Protein AF-A0A1W5D6L4-F1 (afdb_monomer)

Sequence (97 aa):
MLLDKGADVNAQGGEYGNALQAASERGHDQVVRMLLDKGADVNAQGGLHDKGADVNAQGGEYGNALQAASEEGHDQVVRMLLDKGADVNAQGERQRG

Solvent-accessible surface area (backbone atoms only — not comparable to full-atom values): 5750 Å² total; per-residue (Å²): 108,63,60,81,72,69,47,66,63,69,50,69,52,63,89,56,12,29,61,53,29,46,26,21,49,68,50,36,49,72,56,38,50,52,40,50,77,67,63,30,62,59,71,48,65,47,55,91,69,71,68,73,91,47,94,80,64,96,64,85,79,58,25,33,26,54,49,26,6,56,76,69,63,24,62,68,39,34,52,53,40,50,77,68,64,35,62,89,78,68,71,48,86,71,80,86,126

Nearest PDB structures (foldseek):
  2rfa-assembly1_A  TM=8.645E-01  e=1.100E-03  Mus musculus
  5iwk-assembly1_A  TM=8.682E-01  e=1.849E-03  Rattus norvegicus
  6d7o-assembly1_A  TM=8.224E-01  e=2.468E-03  Rattus norvegicus
  8ffn-assembly1_D  TM=8.303E-01  e=5.535E-03  Oryctolagus cuniculus
  8ffo-assembly1_A  TM=7.581E-01  e=3.108E-03  Oryctolagus cuniculus

Mean predicted aligned error: 7.3 Å

Secondary structure (DSSP, 8-state):
--GGGT--TT-B-STT-BHHHHHHHTT-HHHHHHHHHTT--TTPPPPP----S-TT------SSHHHHHHHTT-HHHHHHHHHTT--TTPPP-----

pLDDT: mean 80.84, std 19.0, range [37.31, 98.06]

InterPro domains:
  IPR002110 Ankyrin repeat [PF00023] (19-45)
  IPR002110 Ankyrin repeat [PF00023] (65-91)
  IPR002110 Ankyrin repeat [PS50088] (15-47)
  IPR002110 Ankyrin repeat [PS50088] (61-93)
  IPR002110 Ankyrin repeat [SM00248] (15-44)
  IPR002110 Ankyrin repeat [SM00248] (61-90)
  IPR036770 Ankyrin repeat-containing domain superfamily [G3DSA:1.25.40.20] (1-48)
  IPR036770 Ankyrin repeat-containing domain superfamily [G3DSA:1.25.40.20] (49-96)
  IPR036770 Ankyrin repeat-containing domain superfamily [SSF48403] (1-93)

Structure (mmCIF, N/CA/C/O backbone):
data_AF-A0A1W5D6L4-F1
#
_entry.id   AF-A0A1W5D6L4-F1
#
loop_
_atom_site.group_PDB
_atom_site.id
_atom_site.type_symbol
_atom_site.label_atom_id
_atom_site.label_alt_id
_atom_site.label_comp_id
_atom_site.label_asym_id
_atom_site.label_entity_id
_atom_site.label_seq_id
_atom_site.pdbx_PDB_ins_code
_atom_site.Cartn_x
_atom_site.Cartn_y
_atom_site.Cartn_z
_atom_site.occupancy
_atom_site.B_iso_or_equiv
_atom_site.auth_seq_id
_atom_site.auth_comp_id
_atom_site.auth_asym_id
_atom_site.auth_atom_id
_atom_site.pdbx_PDB_model_num
ATOM 1 N N . MET A 1 1 ? -18.743 8.741 -4.565 1.00 80.25 1 MET A N 1
ATOM 2 C CA . MET A 1 1 ? -17.581 7.949 -5.040 1.00 80.25 1 MET A CA 1
ATOM 3 C C . MET A 1 1 ? -18.046 6.546 -5.422 1.00 80.25 1 MET A C 1
ATOM 5 O O . MET A 1 1 ? -19.177 6.205 -5.097 1.00 80.25 1 MET A O 1
ATOM 9 N N . LEU A 1 2 ? -17.228 5.733 -6.105 1.00 90.38 2 LEU A N 1
ATOM 10 C CA . LEU A 1 2 ? -17.577 4.326 -6.388 1.00 90.38 2 LEU A CA 1
ATOM 11 C C . LEU A 1 2 ? -17.742 3.502 -5.099 1.00 90.38 2 LEU A C 1
ATOM 13 O O . LEU A 1 2 ? -18.653 2.688 -5.010 1.00 90.38 2 LEU A O 1
ATOM 17 N N . LEU A 1 3 ? -16.942 3.800 -4.072 1.00 91.06 3 LEU A N 1
ATOM 18 C CA . LEU A 1 3 ? -17.044 3.185 -2.744 1.00 91.06 3 LEU A CA 1
ATOM 19 C C . LEU A 1 3 ? -18.414 3.432 -2.088 1.00 91.06 3 LEU A C 1
ATOM 21 O O . LEU A 1 3 ? -18.995 2.527 -1.504 1.00 91.06 3 LEU A O 1
ATOM 25 N N . ASP A 1 4 ? -19.000 4.622 -2.268 1.00 92.94 4 ASP A N 1
ATOM 26 C CA . ASP A 1 4 ? -20.352 4.919 -1.757 1.00 92.94 4 ASP A CA 1
ATOM 27 C C . ASP A 1 4 ? -21.460 4.189 -2.540 1.00 92.94 4 ASP A C 1
ATOM 29 O O . ASP A 1 4 ? -22.610 4.165 -2.113 1.00 92.94 4 ASP A O 1
ATOM 33 N N . LYS A 1 5 ? -21.124 3.608 -3.699 1.00 95.00 5 LYS A N 1
ATOM 34 C CA . LYS A 1 5 ? -22.018 2.784 -4.522 1.00 95.00 5 LYS A CA 1
ATOM 35 C C . LYS A 1 5 ? -21.788 1.281 -4.321 1.00 95.00 5 LYS A C 1
ATOM 37 O O . LYS A 1 5 ? -22.324 0.490 -5.091 1.00 95.00 5 LYS A O 1
ATOM 42 N N . GLY A 1 6 ? -21.011 0.892 -3.307 1.00 92.38 6 GLY A N 1
ATOM 43 C CA . GLY A 1 6 ? -20.770 -0.509 -2.958 1.00 92.38 6 GLY A CA 1
ATOM 44 C C . GLY A 1 6 ? -19.599 -1.163 -3.689 1.00 92.38 6 GLY A C 1
ATOM 45 O O . GLY A 1 6 ? -19.516 -2.387 -3.693 1.00 92.38 6 GLY A O 1
ATOM 46 N N . ALA A 1 7 ? -18.701 -0.387 -4.309 1.00 93.00 7 ALA A N 1
ATOM 47 C CA . ALA A 1 7 ? -17.430 -0.946 -4.762 1.00 93.00 7 ALA A CA 1
ATOM 48 C C . ALA A 1 7 ? -16.625 -1.453 -3.555 1.00 93.00 7 ALA A C 1
ATOM 50 O O . ALA A 1 7 ? -16.502 -0.742 -2.555 1.00 93.00 7 ALA A O 1
ATOM 51 N N . ASP A 1 8 ? -16.077 -2.662 -3.667 1.00 94.00 8 ASP A N 1
ATOM 52 C CA . ASP A 1 8 ? -15.198 -3.230 -2.651 1.00 94.00 8 ASP A CA 1
ATOM 53 C C . ASP A 1 8 ? -13.862 -2.475 -2.641 1.00 94.00 8 ASP A C 1
ATOM 55 O O . ASP A 1 8 ? -13.137 -2.443 -3.636 1.00 94.00 8 ASP A O 1
ATOM 59 N N . VAL A 1 9 ? -13.556 -1.841 -1.509 1.00 94.19 9 VAL A N 1
ATOM 60 C CA . VAL A 1 9 ? -12.328 -1.063 -1.302 1.00 94.19 9 VAL A CA 1
ATOM 61 C C . VAL A 1 9 ? -11.069 -1.936 -1.360 1.00 94.19 9 VAL A C 1
ATOM 63 O O . VAL A 1 9 ? -9.999 -1.438 -1.702 1.00 94.19 9 VAL A O 1
ATOM 66 N N . ASN A 1 10 ? -11.209 -3.233 -1.072 1.00 91.12 10 ASN A N 1
ATOM 67 C CA . ASN A 1 10 ? -10.128 -4.215 -1.040 1.00 91.12 10 ASN A CA 1
ATOM 68 C C . ASN A 1 10 ? -10.078 -5.088 -2.293 1.00 91.12 10 ASN A C 1
ATOM 70 O O . ASN A 1 10 ? -9.309 -6.051 -2.334 1.00 91.12 10 ASN A O 1
ATOM 74 N N . ALA A 1 11 ? -10.874 -4.757 -3.315 1.00 89.88 11 ALA A N 1
ATOM 75 C CA . ALA A 1 11 ? -10.847 -5.468 -4.580 1.00 89.88 11 ALA A CA 1
ATOM 76 C C . ALA A 1 11 ? -9.415 -5.499 -5.132 1.00 89.88 11 ALA A C 1
ATOM 78 O O . ALA A 1 11 ? -8.793 -4.461 -5.378 1.00 89.88 11 ALA A O 1
ATOM 79 N N . GLN A 1 12 ? -8.905 -6.711 -5.323 1.00 83.81 12 GLN A N 1
ATOM 80 C CA . GLN A 1 12 ? -7.638 -6.939 -5.998 1.00 83.81 12 GLN A CA 1
ATOM 81 C C . GLN A 1 12 ? -7.855 -6.766 -7.502 1.00 83.81 12 GLN A C 1
ATOM 83 O O . GLN A 1 12 ? -8.780 -7.343 -8.081 1.00 83.81 12 GLN A O 1
ATOM 88 N N . GLY A 1 13 ? -7.036 -5.919 -8.115 1.00 72.88 13 GLY A N 1
ATOM 89 C CA . GLY A 1 13 ? -6.942 -5.764 -9.558 1.00 72.88 13 GLY A CA 1
ATOM 90 C C . GLY A 1 13 ? -5.939 -6.742 -10.172 1.00 72.88 13 GLY A C 1
ATOM 91 O O . GLY A 1 13 ? -5.571 -7.745 -9.566 1.00 72.88 13 GLY A O 1
ATOM 92 N N . GLY A 1 14 ? -5.525 -6.438 -11.405 1.00 66.75 14 GLY A N 1
ATOM 93 C CA . GLY A 1 14 ? -4.443 -7.136 -12.105 1.00 66.75 14 GLY A CA 1
ATOM 94 C C . GLY A 1 14 ? -3.067 -6.590 -11.709 1.00 66.75 14 GLY A C 1
ATOM 95 O O . GLY A 1 14 ? -2.691 -6.638 -10.546 1.00 66.75 14 GLY A O 1
ATOM 96 N N . GLU A 1 15 ? -2.345 -6.025 -12.678 1.00 63.03 15 GLU A N 1
ATOM 97 C CA . GLU A 1 15 ? -0.914 -5.665 -12.595 1.00 63.03 15 GLU A CA 1
ATOM 98 C C . GLU A 1 15 ? -0.481 -4.834 -11.368 1.00 63.03 15 GLU A C 1
ATOM 100 O O . GLU A 1 15 ? 0.647 -4.980 -10.913 1.00 63.03 15 GLU A O 1
ATOM 105 N N . TYR A 1 16 ? -1.352 -3.987 -10.810 1.00 59.84 16 TYR A N 1
ATOM 106 C CA . TYR A 1 16 ? -1.018 -3.079 -9.696 1.00 59.84 16 TYR A CA 1
ATOM 107 C C . TYR A 1 16 ? -1.495 -3.566 -8.317 1.00 59.84 16 TYR A C 1
ATOM 109 O O . TYR A 1 16 ? -1.464 -2.805 -7.349 1.00 59.84 16 TYR A O 1
ATOM 117 N N . GLY A 1 17 ? -2.018 -4.793 -8.226 1.00 81.31 17 GLY A N 1
ATOM 118 C CA . GLY A 1 17 ? -2.706 -5.269 -7.028 1.00 81.31 17 GLY A CA 1
ATOM 119 C C . GLY A 1 17 ? -3.975 -4.459 -6.753 1.00 81.31 17 GLY A C 1
ATOM 120 O O . GLY A 1 17 ? -4.812 -4.289 -7.642 1.00 81.31 17 GLY A O 1
ATOM 121 N N . ASN A 1 18 ? -4.170 -3.975 -5.525 1.00 88.44 18 ASN A N 1
ATOM 122 C CA . ASN A 1 18 ? -5.373 -3.217 -5.158 1.00 88.44 18 ASN A CA 1
ATOM 123 C C . ASN A 1 18 ? -5.218 -1.692 -5.327 1.00 88.44 18 ASN A C 1
ATOM 125 O O . ASN A 1 18 ? -4.138 -1.154 -5.570 1.00 88.44 18 ASN A O 1
ATOM 129 N N . ALA A 1 19 ? -6.326 -0.967 -5.154 1.00 92.19 19 ALA A N 1
ATOM 130 C CA . ALA A 1 19 ? -6.352 0.488 -5.303 1.00 92.19 19 ALA A CA 1
ATOM 131 C C . ALA A 1 19 ? -5.422 1.232 -4.323 1.00 92.19 19 ALA A C 1
ATOM 133 O O . ALA A 1 19 ? -4.925 2.307 -4.662 1.00 92.19 19 ALA A O 1
ATOM 134 N N . LEU A 1 20 ? -5.191 0.685 -3.123 1.00 93.81 20 LEU A N 1
ATOM 135 C CA . LEU A 1 20 ? -4.301 1.282 -2.126 1.00 93.81 20 LEU A CA 1
ATOM 136 C C . LEU A 1 20 ? -2.842 1.191 -2.582 1.00 93.81 20 LEU A C 1
ATOM 138 O O . LEU A 1 20 ? -2.134 2.188 -2.515 1.00 93.81 20 LEU A O 1
ATOM 142 N N . GLN A 1 21 ? -2.422 0.042 -3.113 1.00 89.88 21 GLN A N 1
ATOM 143 C CA . GLN A 1 21 ? -1.073 -0.159 -3.649 1.00 89.88 21 GLN A CA 1
ATOM 144 C C . GLN A 1 21 ? -0.792 0.776 -4.827 1.00 89.88 21 GLN A C 1
ATOM 146 O O . GLN A 1 21 ? 0.190 1.515 -4.788 1.00 89.88 21 GLN A O 1
ATOM 151 N N . ALA A 1 22 ? -1.700 0.844 -5.805 1.00 89.69 22 ALA A N 1
ATOM 152 C CA . ALA A 1 22 ? -1.563 1.746 -6.950 1.00 89.69 22 ALA A CA 1
ATOM 153 C C . ALA A 1 22 ? -1.495 3.229 -6.531 1.00 89.69 22 ALA A C 1
ATOM 155 O O . ALA A 1 22 ? -0.692 4.003 -7.052 1.00 89.69 22 ALA A O 1
ATOM 156 N N . ALA A 1 23 ? -2.330 3.648 -5.574 1.00 93.62 23 ALA A N 1
ATOM 157 C CA . ALA A 1 23 ? -2.298 5.015 -5.056 1.00 93.62 23 ALA A CA 1
ATOM 158 C C . ALA A 1 23 ? -0.998 5.313 -4.295 1.00 93.62 23 ALA A C 1
ATOM 160 O O . ALA A 1 23 ? -0.495 6.437 -4.361 1.00 93.62 23 ALA A O 1
ATOM 161 N N . SER A 1 24 ? -0.459 4.318 -3.590 1.00 93.25 24 SER A N 1
ATOM 162 C CA . SER A 1 24 ? 0.787 4.433 -2.844 1.00 93.25 24 SER A CA 1
ATOM 163 C C . SER A 1 24 ? 2.020 4.501 -3.738 1.00 93.25 24 SER A C 1
ATOM 165 O O . SER A 1 24 ? 2.848 5.372 -3.501 1.00 93.25 24 SER A O 1
ATOM 167 N N . GLU A 1 25 ? 2.102 3.674 -4.785 1.00 89.75 25 GLU A N 1
ATOM 168 C CA . GLU A 1 25 ? 3.147 3.741 -5.824 1.00 89.75 25 GLU A CA 1
ATOM 169 C C . GLU A 1 25 ? 3.179 5.117 -6.503 1.00 89.75 25 GLU A C 1
ATOM 171 O O . GLU A 1 25 ? 4.234 5.637 -6.826 1.00 89.75 25 GLU A O 1
ATOM 176 N N . ARG A 1 26 ? 2.015 5.744 -6.715 1.00 91.75 26 ARG A N 1
ATOM 177 C CA . ARG A 1 26 ? 1.916 7.048 -7.395 1.00 91.75 26 ARG A CA 1
ATOM 178 C C . ARG A 1 26 ? 1.972 8.260 -6.462 1.00 91.75 26 ARG A C 1
ATOM 180 O O . ARG A 1 26 ? 1.794 9.390 -6.927 1.00 91.75 26 ARG A O 1
ATOM 187 N N . GLY A 1 27 ? 2.125 8.055 -5.153 1.00 94.81 27 GLY A N 1
ATOM 188 C CA . GLY A 1 27 ? 2.204 9.149 -4.179 1.00 94.81 27 GLY A CA 1
ATOM 189 C C . GLY A 1 27 ? 0.903 9.942 -4.040 1.00 94.81 27 GLY A C 1
ATOM 190 O O . GLY A 1 27 ? 0.909 11.142 -3.769 1.00 94.81 27 GLY A O 1
ATOM 191 N N . HIS A 1 28 ? -0.244 9.310 -4.289 1.00 97.12 28 HIS A N 1
ATOM 192 C CA . HIS A 1 28 ? -1.549 9.966 -4.257 1.00 97.12 28 HIS A CA 1
ATOM 193 C C . HIS A 1 28 ? -2.096 10.064 -2.825 1.00 97.12 28 HIS A C 1
ATOM 195 O O . HIS A 1 28 ? -3.105 9.443 -2.491 1.00 97.12 28 HIS A O 1
ATOM 201 N N . ASP A 1 29 ? -1.466 10.895 -1.988 1.00 97.25 29 ASP A N 1
ATOM 202 C CA . ASP A 1 29 ? -1.750 11.043 -0.548 1.00 97.25 29 ASP A CA 1
ATOM 203 C C . ASP A 1 29 ? -3.246 11.137 -0.200 1.00 97.25 29 ASP A C 1
ATOM 205 O O . ASP A 1 29 ? -3.723 10.514 0.749 1.00 97.25 29 ASP A O 1
ATOM 209 N N . GLN A 1 30 ? -4.012 11.929 -0.957 1.00 97.94 30 GLN A N 1
ATOM 210 C CA . GLN A 1 30 ? -5.445 12.124 -0.696 1.00 97.94 30 GLN A CA 1
ATOM 211 C C . GLN A 1 30 ? -6.269 10.871 -1.008 1.00 97.94 30 GLN A C 1
ATOM 213 O O . GLN A 1 30 ? -7.249 10.590 -0.318 1.00 97.94 30 GLN A O 1
ATOM 218 N N . VAL A 1 31 ? -5.873 10.116 -2.034 1.00 97.06 31 VAL A N 1
ATOM 219 C CA . VAL A 1 31 ? -6.526 8.859 -2.412 1.00 97.06 31 VAL A CA 1
ATOM 220 C C . VAL A 1 31 ? -6.184 7.779 -1.391 1.00 97.06 31 VAL A C 1
ATOM 222 O O . VAL A 1 31 ? -7.091 7.110 -0.908 1.00 97.06 31 VAL A O 1
ATOM 225 N N . VAL A 1 32 ? -4.915 7.680 -0.984 1.00 97.31 32 VAL A N 1
ATOM 226 C CA . VAL A 1 32 ? -4.461 6.781 0.090 1.00 97.31 32 VAL A CA 1
ATOM 227 C C . VAL A 1 32 ? -5.269 7.023 1.365 1.00 97.31 32 VAL A C 1
ATOM 229 O O . VAL A 1 32 ? -5.860 6.091 1.909 1.00 97.31 32 VAL A O 1
ATOM 232 N N . ARG A 1 33 ? -5.380 8.284 1.801 1.00 97.94 33 ARG A N 1
ATOM 233 C CA . ARG A 1 33 ? -6.170 8.651 2.985 1.00 97.94 33 ARG A CA 1
ATOM 234 C C . ARG A 1 33 ? -7.619 8.202 2.867 1.00 97.94 33 ARG A C 1
ATOM 236 O O . ARG A 1 33 ? -8.141 7.558 3.769 1.00 97.94 33 ARG A O 1
ATOM 243 N N . MET A 1 34 ? -8.251 8.522 1.741 1.00 97.75 34 MET A N 1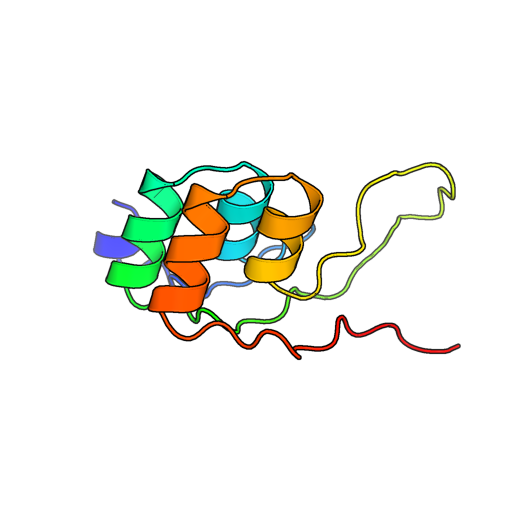
ATOM 244 C CA . MET A 1 34 ? -9.644 8.177 1.479 1.00 97.75 34 MET A CA 1
ATOM 245 C C . MET A 1 34 ? -9.877 6.663 1.505 1.00 97.75 34 MET A C 1
ATOM 247 O O . MET A 1 34 ? -10.865 6.219 2.080 1.00 97.75 34 MET A O 1
ATOM 251 N N . LEU A 1 35 ? -8.985 5.877 0.900 1.00 96.69 35 LEU A N 1
ATOM 252 C CA . LEU A 1 35 ? -9.074 4.417 0.883 1.00 96.69 35 LEU A CA 1
ATOM 253 C C . LEU A 1 35 ? -8.945 3.839 2.298 1.00 96.69 35 LEU A C 1
ATOM 255 O O . LEU A 1 35 ? -9.786 3.041 2.708 1.00 96.69 35 LEU A O 1
ATOM 259 N N . LEU A 1 36 ? -7.961 4.298 3.076 1.00 96.94 36 LEU A N 1
ATOM 260 C CA . LEU A 1 36 ? -7.757 3.863 4.464 1.00 96.94 36 LEU A CA 1
ATOM 261 C C . LEU A 1 36 ? -8.947 4.236 5.360 1.00 96.94 36 LEU A C 1
ATOM 263 O O . LEU A 1 36 ? -9.395 3.427 6.170 1.00 96.94 36 LEU A O 1
ATOM 267 N N . ASP A 1 37 ? -9.516 5.429 5.191 1.00 96.69 37 ASP A N 1
ATOM 268 C CA . ASP A 1 37 ? -10.709 5.859 5.931 1.00 96.69 37 ASP A CA 1
ATOM 269 C C . ASP A 1 37 ? -11.974 5.087 5.516 1.00 96.69 37 ASP A C 1
ATOM 271 O O . ASP A 1 37 ? -12.935 4.999 6.282 1.00 96.69 37 ASP A O 1
ATOM 275 N N . LYS A 1 38 ? -11.974 4.490 4.320 1.00 96.38 38 LYS A N 1
ATOM 276 C CA . LYS A 1 38 ? -13.027 3.595 3.825 1.00 96.38 38 LYS A CA 1
ATOM 277 C C . LYS A 1 38 ? -12.780 2.120 4.157 1.00 96.38 38 LYS A C 1
ATOM 279 O O . LYS A 1 38 ? -13.575 1.283 3.738 1.00 96.38 38 LYS A O 1
ATOM 284 N N . GLY A 1 39 ? -11.747 1.809 4.941 1.00 95.44 39 GLY A N 1
ATOM 285 C CA . GLY A 1 39 ? -11.468 0.453 5.415 1.00 95.44 39 GLY A CA 1
ATOM 286 C C . GLY A 1 39 ? -10.634 -0.391 4.455 1.00 95.44 39 GLY A C 1
ATOM 287 O O . GLY A 1 39 ? -10.748 -1.617 4.481 1.00 95.44 39 GLY A O 1
ATOM 288 N N . ALA A 1 40 ? -9.817 0.242 3.607 1.00 95.50 40 ALA A N 1
ATOM 289 C CA . ALA A 1 40 ? -8.779 -0.478 2.881 1.00 95.50 40 ALA A CA 1
ATOM 290 C C . ALA A 1 40 ? -7.857 -1.209 3.869 1.00 95.50 40 ALA A C 1
ATOM 292 O O . ALA A 1 40 ? -7.406 -0.624 4.857 1.00 95.50 40 ALA A O 1
ATOM 293 N N . ASP A 1 41 ? -7.574 -2.476 3.592 1.00 94.19 41 ASP A N 1
ATOM 294 C CA . ASP A 1 41 ? -6.611 -3.268 4.335 1.00 94.19 41 ASP A CA 1
ATOM 295 C C . ASP A 1 41 ? -5.203 -2.748 4.034 1.00 94.19 41 ASP A C 1
ATOM 297 O O . ASP A 1 41 ? -4.649 -2.933 2.948 1.00 94.19 41 ASP A O 1
ATOM 301 N N . VAL A 1 42 ? -4.632 -2.073 5.029 1.00 94.50 42 VAL A N 1
ATOM 302 C CA . VAL A 1 42 ? -3.297 -1.473 4.976 1.00 94.50 42 VAL A CA 1
ATOM 303 C C . VAL A 1 42 ? -2.194 -2.510 4.729 1.00 94.50 42 VAL A C 1
ATOM 305 O O . VAL A 1 42 ? -1.146 -2.171 4.180 1.00 94.50 42 VAL A O 1
ATOM 308 N N . ASN A 1 43 ? -2.438 -3.770 5.098 1.00 90.56 43 ASN A N 1
ATOM 309 C CA . ASN A 1 43 ? -1.491 -4.875 4.985 1.00 90.56 43 ASN A CA 1
ATOM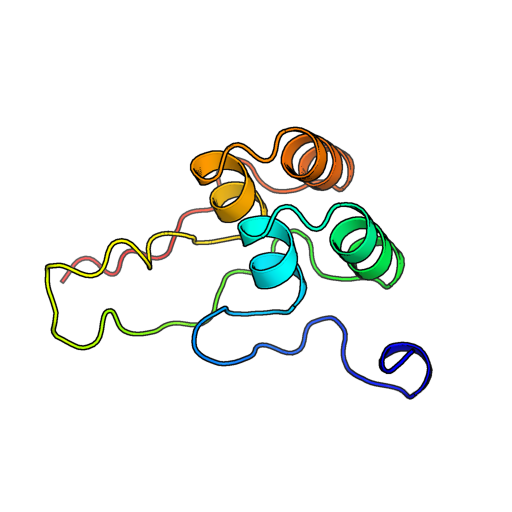 310 C C . ASN A 1 43 ? -1.812 -5.818 3.828 1.00 90.56 43 ASN A C 1
ATOM 312 O O . ASN A 1 43 ? -1.169 -6.862 3.697 1.00 90.56 43 ASN A O 1
ATOM 316 N N . ALA A 1 44 ? -2.766 -5.451 2.971 1.00 87.19 44 ALA A N 1
ATOM 317 C CA . ALA A 1 44 ? -3.089 -6.238 1.801 1.00 87.19 44 ALA A CA 1
ATOM 318 C C . ALA A 1 44 ? -1.842 -6.420 0.931 1.00 87.19 44 ALA A C 1
ATOM 320 O O . ALA A 1 44 ? -1.237 -5.451 0.455 1.00 87.19 44 ALA A O 1
ATOM 321 N N . GLN A 1 45 ? -1.487 -7.682 0.713 1.00 80.00 45 GLN A N 1
ATOM 322 C CA . GLN A 1 45 ? -0.436 -8.063 -0.214 1.00 80.00 45 GLN A CA 1
ATOM 323 C C . GLN A 1 45 ? -0.952 -7.962 -1.649 1.00 80.00 45 GLN A C 1
ATOM 325 O O . GLN A 1 45 ? -2.145 -8.149 -1.916 1.00 80.00 45 GLN A O 1
ATOM 330 N N . GLY A 1 46 ? -0.067 -7.573 -2.564 1.00 70.62 46 GLY A N 1
ATOM 331 C CA . GLY A 1 46 ? -0.374 -7.516 -3.989 1.00 70.62 46 GLY A CA 1
ATOM 332 C C . GLY A 1 46 ? -0.665 -8.899 -4.553 1.00 70.62 46 GLY A C 1
ATOM 333 O O . GLY A 1 46 ? -0.156 -9.911 -4.065 1.00 70.62 46 GLY A O 1
ATOM 334 N N . GLY A 1 47 ? -1.506 -8.943 -5.584 1.00 61.16 47 GLY A N 1
ATOM 335 C CA . GLY A 1 47 ? -1.669 -10.146 -6.388 1.00 61.16 47 GLY A CA 1
ATOM 336 C C . GLY A 1 47 ? -0.366 -10.499 -7.107 1.00 61.16 47 GLY A C 1
ATOM 337 O O . GLY A 1 47 ? 0.381 -9.619 -7.529 1.00 61.16 47 GLY A O 1
ATOM 338 N N . LEU A 1 48 ? -0.110 -11.800 -7.269 1.00 52.41 48 LEU A N 1
ATOM 339 C CA . LEU A 1 48 ? 0.872 -12.289 -8.235 1.00 52.41 48 LEU A CA 1
ATOM 340 C C . LEU A 1 48 ? 0.563 -11.649 -9.597 1.00 52.41 48 LEU A C 1
ATOM 342 O O . LEU A 1 48 ? -0.580 -11.757 -10.045 1.00 52.41 48 LEU A O 1
ATOM 346 N N . HIS A 1 49 ? 1.545 -11.051 -10.268 1.00 56.12 49 HIS A N 1
ATOM 347 C CA . HIS A 1 49 ? 2.092 -11.631 -11.500 1.00 56.12 49 HIS A CA 1
ATOM 348 C C . HIS A 1 49 ? 3.035 -10.694 -12.264 1.00 56.12 49 HIS A C 1
ATOM 350 O O . HIS A 1 49 ? 2.844 -9.487 -12.357 1.00 56.12 49 HIS A O 1
ATOM 356 N N . ASP A 1 50 ? 4.008 -11.370 -12.874 1.00 47.03 50 ASP A N 1
ATOM 357 C CA . ASP A 1 50 ? 4.538 -11.146 -14.212 1.00 47.03 50 ASP A CA 1
ATOM 358 C C . ASP A 1 50 ? 5.146 -9.776 -14.526 1.00 47.03 50 ASP A C 1
ATOM 360 O O . ASP A 1 50 ? 4.603 -8.966 -15.273 1.00 47.03 50 ASP A O 1
ATOM 364 N N . LYS A 1 51 ? 6.442 -9.666 -14.196 1.00 46.22 51 LYS A N 1
ATOM 365 C CA . LYS A 1 51 ? 7.409 -9.257 -15.226 1.00 46.22 51 LYS A CA 1
ATOM 366 C C . LYS A 1 51 ? 7.201 -10.197 -16.414 1.00 46.22 51 LYS A C 1
ATOM 368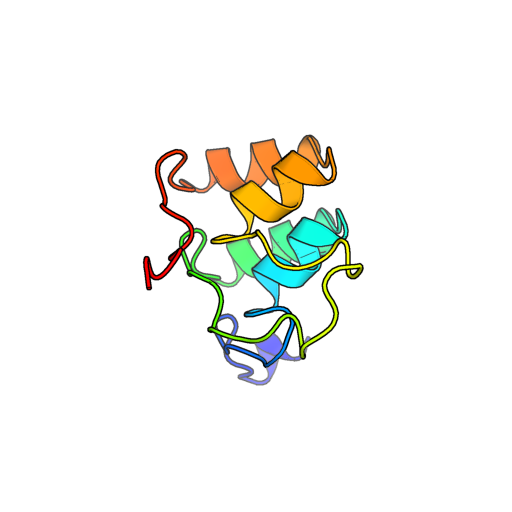 O O . LYS A 1 51 ? 7.779 -11.282 -16.441 1.00 46.22 51 LYS A O 1
ATOM 373 N N . GLY A 1 52 ? 6.323 -9.858 -17.351 1.00 42.81 52 GLY A N 1
ATOM 374 C CA . GLY A 1 52 ? 6.148 -10.652 -18.559 1.00 42.81 52 GLY A CA 1
ATOM 375 C C . GLY A 1 52 ? 7.480 -10.725 -19.294 1.00 42.81 52 GLY A C 1
ATOM 376 O O . GLY A 1 52 ? 7.815 -9.767 -19.962 1.00 42.81 52 GLY A O 1
ATOM 377 N N . ALA A 1 53 ? 8.239 -11.816 -19.121 1.00 47.62 53 ALA A N 1
ATOM 378 C CA . ALA A 1 53 ? 9.455 -12.242 -19.834 1.00 47.62 53 ALA A CA 1
ATOM 379 C C . ALA A 1 53 ? 10.575 -11.209 -20.126 1.00 47.62 53 ALA A C 1
ATOM 381 O O . ALA A 1 53 ? 11.599 -11.588 -20.696 1.00 47.62 53 ALA A O 1
ATOM 382 N N . ASP A 1 54 ? 10.430 -9.942 -19.747 1.00 47.72 54 ASP A N 1
ATOM 383 C CA . ASP A 1 54 ? 11.337 -8.863 -20.104 1.00 47.72 54 ASP A CA 1
ATOM 384 C C . ASP A 1 54 ? 12.125 -8.423 -18.874 1.00 47.72 54 ASP A C 1
ATOM 386 O O . ASP A 1 54 ? 11.643 -7.764 -17.950 1.00 47.72 54 ASP A O 1
ATOM 390 N N . VAL A 1 55 ? 13.384 -8.837 -18.878 1.00 50.56 55 VAL A N 1
ATOM 391 C CA . VAL A 1 55 ? 14.380 -8.602 -17.831 1.00 50.56 55 VAL A CA 1
ATOM 392 C C . VAL A 1 55 ? 14.770 -7.125 -17.677 1.00 50.56 55 VAL A C 1
ATOM 394 O O . VAL A 1 55 ? 15.556 -6.805 -16.789 1.00 50.56 55 VAL A O 1
ATOM 397 N N . ASN A 1 56 ? 14.217 -6.225 -18.501 1.00 48.81 56 ASN A N 1
ATOM 398 C CA . ASN A 1 56 ? 14.496 -4.787 -18.468 1.00 48.81 56 ASN A CA 1
ATOM 399 C C . ASN A 1 56 ? 13.352 -3.924 -17.902 1.0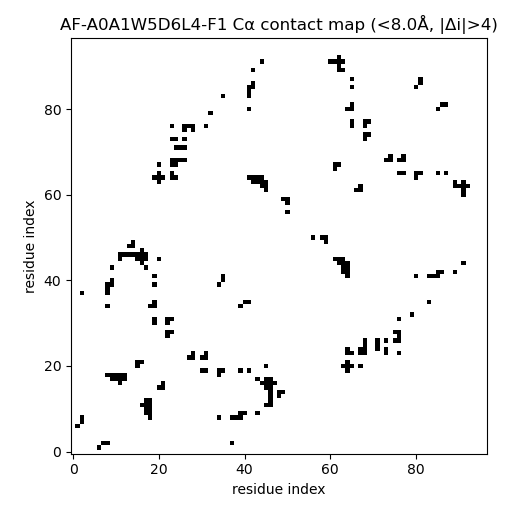0 48.81 56 ASN A C 1
ATOM 401 O O . ASN A 1 56 ? 13.499 -2.705 -17.827 1.00 48.81 56 ASN A O 1
ATOM 405 N N . ALA A 1 57 ? 12.225 -4.512 -17.490 1.00 43.53 57 ALA A N 1
ATOM 406 C CA . ALA A 1 57 ? 11.141 -3.763 -16.857 1.00 43.53 57 ALA A CA 1
ATOM 407 C C . ALA A 1 57 ? 11.469 -3.467 -15.376 1.00 43.53 57 ALA A C 1
ATOM 409 O O . ALA A 1 57 ? 11.460 -4.362 -14.527 1.00 43.53 57 ALA A O 1
ATOM 410 N N . GLN A 1 58 ? 11.756 -2.199 -15.058 1.00 43.62 58 GLN A N 1
ATOM 411 C CA . GLN A 1 58 ? 11.933 -1.671 -13.693 1.00 43.62 58 GLN A CA 1
ATOM 412 C C . GLN A 1 58 ? 10.588 -1.498 -12.959 1.00 43.62 58 GLN A C 1
ATOM 414 O O . GLN A 1 58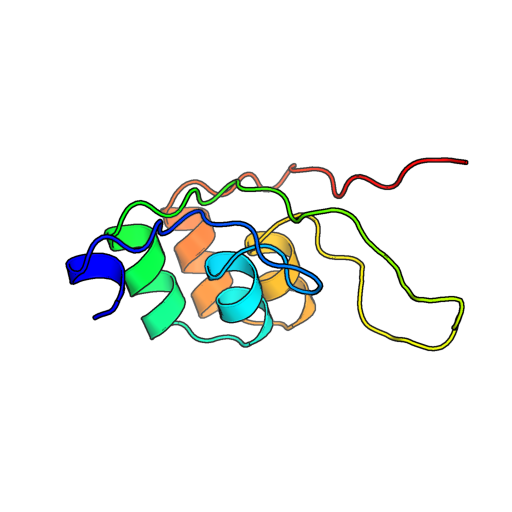 ? 10.279 -0.422 -12.465 1.00 43.62 58 GLN A O 1
ATOM 419 N N . GLY A 1 59 ? 9.744 -2.525 -12.932 1.00 48.34 59 GLY A N 1
ATOM 420 C CA . GLY A 1 59 ? 8.467 -2.459 -12.222 1.00 48.34 59 GLY A CA 1
ATOM 421 C C . GLY A 1 59 ? 8.005 -3.854 -11.852 1.00 48.34 59 GLY A C 1
ATOM 422 O O . GLY A 1 59 ? 7.722 -4.657 -12.737 1.00 48.34 59 GLY A O 1
ATOM 423 N N . GLY A 1 60 ? 8.003 -4.170 -10.557 1.00 50.97 60 GLY A N 1
ATOM 424 C CA . GLY A 1 60 ? 7.488 -5.452 -10.070 1.00 50.97 60 GLY A CA 1
ATOM 425 C C . GLY A 1 60 ? 8.117 -5.992 -8.785 1.00 50.97 60 GLY A C 1
ATOM 426 O O . GLY A 1 60 ? 8.302 -7.203 -8.700 1.00 50.97 60 GLY A O 1
ATOM 427 N N . GLU A 1 61 ? 8.482 -5.153 -7.807 1.00 54.56 61 GLU A N 1
ATOM 428 C CA . GLU A 1 61 ? 9.055 -5.629 -6.528 1.00 54.56 61 GLU A CA 1
ATOM 429 C C . GLU A 1 61 ? 8.212 -5.316 -5.281 1.00 54.56 61 GLU A C 1
ATOM 431 O O . GLU A 1 61 ? 8.608 -5.657 -4.167 1.00 54.56 61 GLU A O 1
ATOM 436 N N . TYR A 1 62 ? 7.029 -4.718 -5.426 1.00 58.03 62 TYR A N 1
ATOM 437 C CA . TYR A 1 62 ? 6.267 -4.257 -4.267 1.00 58.03 62 TYR A CA 1
ATOM 438 C C . TYR A 1 62 ? 5.339 -5.330 -3.712 1.00 58.03 62 TYR A C 1
ATOM 440 O O . TYR A 1 62 ? 4.354 -5.709 -4.337 1.00 58.03 62 TYR A O 1
ATOM 448 N N . GLY A 1 63 ? 5.630 -5.795 -2.497 1.00 71.12 63 GLY A N 1
ATOM 449 C CA . GLY A 1 63 ? 4.760 -6.707 -1.759 1.00 71.12 63 GLY A CA 1
ATOM 450 C C . GLY A 1 63 ? 3.498 -6.031 -1.222 1.00 71.12 63 GLY A C 1
ATOM 451 O O . GLY A 1 63 ? 2.421 -6.621 -1.270 1.00 71.12 63 GLY A O 1
ATOM 452 N N . ASN A 1 64 ? 3.612 -4.801 -0.708 1.00 84.94 64 ASN A N 1
ATOM 453 C CA . ASN A 1 64 ? 2.494 -4.047 -0.133 1.00 84.94 64 ASN A CA 1
ATOM 454 C C . ASN A 1 64 ? 2.576 -2.541 -0.450 1.00 84.94 64 ASN A C 1
ATOM 456 O O . ASN A 1 64 ? 3.569 -2.043 -0.983 1.00 84.94 64 ASN A O 1
ATOM 460 N N . ALA A 1 65 ? 1.526 -1.804 -0.076 1.00 91.38 65 ALA A N 1
ATOM 461 C CA . ALA A 1 65 ? 1.421 -0.364 -0.311 1.00 91.38 65 ALA A CA 1
ATOM 462 C C . ALA A 1 65 ? 2.554 0.445 0.356 1.00 91.38 65 ALA A C 1
ATOM 464 O O . ALA A 1 65 ? 2.991 1.462 -0.180 1.00 91.38 65 ALA A O 1
ATOM 465 N N . LEU A 1 66 ? 3.058 -0.016 1.507 1.00 92.69 66 LEU A N 1
ATOM 466 C CA . LEU A 1 66 ? 4.163 0.630 2.217 1.00 92.69 66 LEU A CA 1
ATOM 467 C C . LEU A 1 66 ? 5.477 0.502 1.439 1.00 92.69 66 LEU A C 1
ATOM 469 O O . LEU A 1 66 ? 6.211 1.481 1.333 1.00 92.69 66 LEU A O 1
ATOM 473 N N . GLN A 1 67 ? 5.756 -0.672 0.873 1.00 88.56 67 GLN A N 1
ATOM 474 C CA . GLN A 1 67 ? 6.937 -0.912 0.042 1.00 88.56 67 GLN A CA 1
ATOM 475 C C . GLN A 1 67 ? 6.891 -0.075 -1.237 1.00 88.56 67 GLN A C 1
ATOM 477 O O . GLN A 1 67 ? 7.874 0.596 -1.536 1.00 88.56 67 GLN A O 1
ATOM 482 N N . ALA A 1 68 ? 5.737 -0.033 -1.914 1.00 88.25 68 ALA A N 1
ATOM 483 C CA . ALA A 1 68 ? 5.535 0.788 -3.109 1.00 88.25 68 ALA A CA 1
ATOM 484 C C . ALA A 1 68 ? 5.814 2.274 -2.844 1.00 88.25 68 ALA A C 1
ATOM 486 O O . ALA A 1 68 ? 6.602 2.904 -3.540 1.00 88.25 68 ALA A O 1
ATOM 487 N N . ALA A 1 69 ? 5.232 2.830 -1.779 1.00 92.25 69 ALA A N 1
ATOM 488 C CA . ALA A 1 69 ? 5.479 4.221 -1.410 1.00 92.25 69 ALA A CA 1
ATOM 489 C C . ALA A 1 69 ? 6.935 4.488 -0.992 1.00 92.25 69 ALA A C 1
ATOM 491 O O . ALA A 1 69 ? 7.430 5.597 -1.183 1.00 92.25 69 ALA A O 1
ATOM 492 N N . SER A 1 70 ? 7.606 3.502 -0.388 1.00 90.88 70 SER A N 1
ATOM 493 C CA . SER A 1 70 ? 8.971 3.663 0.119 1.00 90.88 70 SER A CA 1
ATOM 494 C C . SER A 1 70 ? 10.015 3.685 -0.996 1.00 90.88 70 SER A C 1
ATOM 496 O O . SER A 1 70 ? 10.932 4.498 -0.927 1.00 90.88 70 SER A O 1
ATOM 498 N N . GLU A 1 71 ? 9.893 2.832 -2.016 1.00 86.62 71 GLU A N 1
ATOM 499 C CA . GLU A 1 71 ? 10.829 2.823 -3.155 1.00 86.62 71 GLU A CA 1
ATOM 500 C C . GLU A 1 71 ? 10.679 4.072 -4.026 1.00 86.62 71 GLU A C 1
ATOM 502 O O . GLU A 1 71 ? 11.681 4.671 -4.408 1.00 86.62 71 GLU A O 1
ATOM 507 N N . GLU A 1 72 ? 9.446 4.536 -4.240 1.00 88.56 72 GLU A N 1
ATOM 508 C CA . GLU A 1 72 ? 9.162 5.755 -5.012 1.00 88.56 72 GLU A CA 1
ATOM 509 C C . GLU A 1 72 ? 9.407 7.054 -4.207 1.00 88.56 72 GLU A C 1
ATOM 511 O O . GLU A 1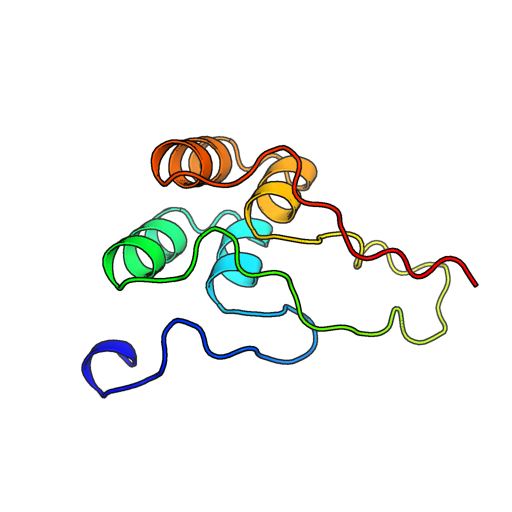 72 ? 9.286 8.166 -4.728 1.00 88.56 72 GLU A O 1
ATOM 516 N N . GLY A 1 73 ? 9.774 6.950 -2.921 1.00 94.31 73 GLY A N 1
ATOM 517 C CA . GLY A 1 73 ? 10.134 8.095 -2.073 1.00 94.31 73 GLY A CA 1
ATOM 518 C C . GLY A 1 73 ? 8.948 8.965 -1.636 1.00 94.31 73 GLY A C 1
ATOM 519 O O . GLY A 1 73 ? 9.085 10.169 -1.407 1.00 94.31 73 GLY A O 1
ATOM 520 N N . HIS A 1 74 ? 7.756 8.382 -1.523 1.00 96.75 74 HIS A N 1
ATOM 521 C CA . HIS A 1 74 ? 6.529 9.075 -1.139 1.00 96.75 74 HIS A CA 1
ATOM 522 C C . HIS A 1 74 ? 6.364 9.167 0.387 1.00 96.75 74 HIS A C 1
ATOM 524 O O . HIS A 1 74 ? 5.478 8.552 0.981 1.00 96.75 74 HIS A O 1
ATOM 530 N N . ASP A 1 75 ? 7.192 9.996 1.030 1.00 97.62 75 ASP A N 1
ATOM 531 C CA . ASP A 1 75 ? 7.275 10.146 2.495 1.00 97.62 75 ASP A CA 1
ATOM 532 C C . ASP A 1 75 ? 5.928 10.379 3.205 1.00 97.62 75 ASP A C 1
ATOM 534 O O . ASP A 1 75 ? 5.713 9.896 4.320 1.00 97.62 75 ASP A O 1
ATOM 538 N N . GLN A 1 76 ? 5.019 11.150 2.598 1.00 98.06 76 GLN A N 1
ATOM 539 C CA . GLN A 1 76 ? 3.705 11.431 3.188 1.00 98.06 76 GLN A CA 1
ATOM 540 C C . GLN A 1 76 ? 2.810 10.189 3.194 1.00 98.06 76 GLN A C 1
ATOM 542 O O . GLN A 1 76 ? 2.185 9.892 4.215 1.00 98.06 76 GLN A O 1
ATOM 547 N N . VAL A 1 77 ? 2.799 9.433 2.094 1.00 98.00 77 VAL A N 1
ATOM 548 C CA . VAL A 1 77 ? 2.129 8.132 2.015 1.00 98.00 77 VAL A CA 1
ATOM 549 C C . VAL A 1 77 ? 2.733 7.161 3.027 1.00 98.00 77 VAL A C 1
ATOM 551 O O . VAL A 1 77 ? 1.985 6.540 3.777 1.00 98.00 77 VAL A O 1
ATOM 554 N N . VAL A 1 78 ? 4.066 7.065 3.097 1.00 97.06 78 VAL A N 1
ATOM 555 C CA . VAL A 1 78 ? 4.772 6.174 4.034 1.00 97.06 78 VAL A CA 1
ATOM 556 C C . VAL A 1 78 ? 4.336 6.443 5.471 1.00 97.06 78 VAL A C 1
ATOM 558 O O . VAL A 1 78 ? 3.910 5.524 6.169 1.00 97.06 78 VAL A O 1
ATOM 561 N N . ARG A 1 79 ? 4.368 7.708 5.908 1.00 97.94 79 ARG A N 1
ATOM 562 C CA . ARG A 1 79 ? 3.920 8.085 7.259 1.00 97.94 79 ARG A CA 1
ATOM 563 C C . ARG A 1 79 ? 2.467 7.698 7.500 1.00 97.94 79 ARG A C 1
ATOM 565 O O . ARG A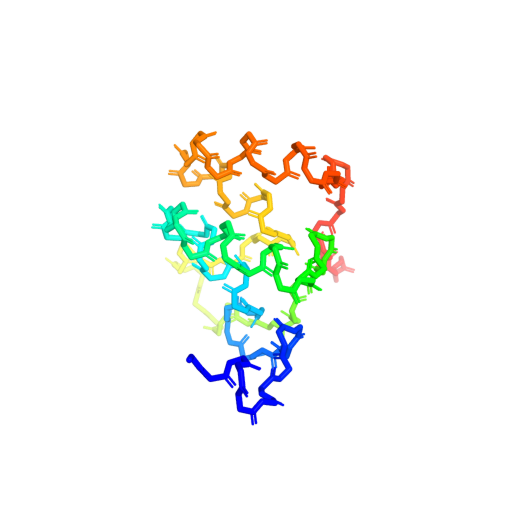 1 79 ? 2.164 7.104 8.524 1.00 97.94 79 ARG A O 1
ATOM 572 N N . MET A 1 80 ? 1.587 7.971 6.541 1.00 97.88 80 MET A N 1
ATOM 573 C CA . MET A 1 80 ? 0.165 7.665 6.678 1.00 97.88 80 MET A CA 1
ATOM 574 C C . MET A 1 80 ? -0.112 6.162 6.797 1.00 97.88 80 MET A C 1
ATOM 576 O O . MET A 1 80 ? -0.954 5.755 7.594 1.00 97.88 80 MET A O 1
ATOM 580 N N . LEU A 1 81 ? 0.589 5.338 6.017 1.00 96.81 81 LEU A N 1
ATOM 581 C CA . LEU A 1 81 ? 0.474 3.883 6.083 1.00 9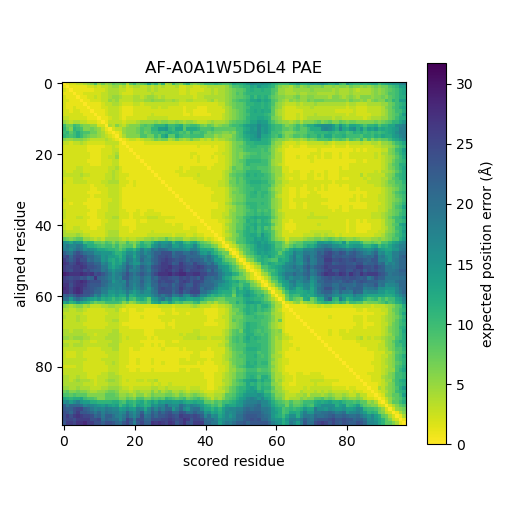6.81 81 LEU A CA 1
ATOM 582 C C . LEU A 1 81 ? 0.989 3.347 7.426 1.00 96.81 81 LEU A C 1
ATOM 584 O O . LEU A 1 81 ? 0.324 2.516 8.042 1.00 96.81 81 LEU A O 1
ATOM 588 N N . LEU A 1 82 ? 2.118 3.863 7.922 1.00 97.00 82 LEU A N 1
ATOM 589 C CA . LEU A 1 82 ? 2.651 3.513 9.245 1.00 97.00 82 LEU A CA 1
ATOM 590 C C . LEU A 1 82 ? 1.694 3.916 10.374 1.00 97.00 82 LEU A C 1
ATOM 592 O O . LEU A 1 82 ? 1.417 3.106 11.257 1.00 97.00 82 LEU A O 1
ATOM 596 N N . ASP A 1 83 ? 1.118 5.118 10.309 1.00 97.56 83 ASP A N 1
ATOM 597 C CA . ASP A 1 83 ? 0.123 5.602 11.276 1.00 97.56 83 ASP A CA 1
ATOM 598 C C . ASP A 1 83 ? -1.140 4.724 11.296 1.00 97.56 83 ASP A C 1
ATOM 600 O O . ASP A 1 83 ? -1.820 4.615 12.319 1.00 97.56 83 ASP A O 1
ATOM 604 N N . LYS A 1 84 ? -1.459 4.078 10.168 1.00 96.62 84 LYS A N 1
ATOM 605 C CA . LYS A 1 84 ? -2.580 3.138 10.028 1.00 96.62 84 LYS A CA 1
ATOM 606 C C . LYS A 1 84 ? -2.195 1.682 10.323 1.00 96.62 84 LYS A C 1
ATOM 608 O O . LYS A 1 84 ? -3.059 0.816 10.227 1.00 96.62 84 LYS A O 1
ATOM 613 N N . GLY A 1 85 ? -0.956 1.414 10.738 1.00 95.31 85 GLY A N 1
ATOM 614 C CA . GLY A 1 85 ? -0.513 0.092 11.186 1.00 95.31 85 GLY A CA 1
ATOM 615 C C . GLY A 1 85 ? 0.008 -0.823 10.076 1.00 95.31 85 GLY A C 1
ATOM 616 O O . GLY A 1 85 ? -0.127 -2.043 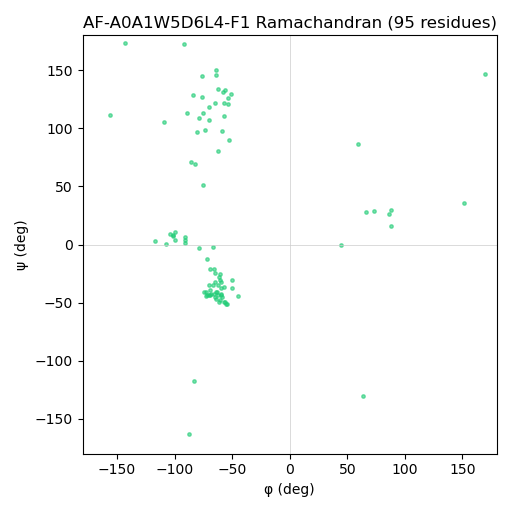10.188 1.00 95.31 85 GLY A O 1
ATOM 617 N N . ALA A 1 86 ? 0.584 -0.255 9.013 1.00 93.62 86 ALA A N 1
ATOM 618 C CA . ALA A 1 86 ? 1.300 -1.033 8.007 1.00 93.62 86 ALA A CA 1
ATOM 619 C C . ALA A 1 86 ? 2.458 -1.830 8.635 1.00 93.62 86 ALA A C 1
ATOM 621 O O . ALA A 1 86 ? 3.281 -1.278 9.370 1.00 93.62 86 ALA A O 1
ATOM 622 N N . ASP A 1 87 ? 2.544 -3.119 8.316 1.00 89.56 87 ASP A N 1
ATOM 623 C CA . ASP A 1 87 ? 3.632 -3.987 8.747 1.00 89.56 87 ASP A CA 1
ATOM 624 C C . ASP A 1 87 ? 4.898 -3.699 7.934 1.00 89.56 87 ASP A C 1
ATOM 626 O O . ASP A 1 87 ? 4.991 -3.970 6.733 1.00 89.56 87 ASP A O 1
ATOM 630 N N . VAL A 1 88 ? 5.902 -3.168 8.628 1.00 86.62 88 VAL A N 1
ATOM 631 C CA . VAL A 1 88 ? 7.236 -2.883 8.086 1.00 86.62 88 VAL A CA 1
ATOM 632 C C . VAL A 1 88 ? 8.006 -4.145 7.694 1.00 86.62 88 VAL A C 1
ATOM 634 O O . VAL A 1 88 ? 8.935 -4.064 6.897 1.00 86.62 88 VAL A O 1
ATOM 637 N N . ASN A 1 89 ? 7.637 -5.302 8.249 1.00 82.06 89 ASN A N 1
ATOM 638 C CA . ASN A 1 89 ? 8.298 -6.582 8.002 1.00 82.06 89 ASN A CA 1
ATOM 639 C C . ASN A 1 89 ? 7.556 -7.451 6.988 1.00 82.06 89 ASN A C 1
ATOM 641 O O . ASN A 1 89 ? 7.967 -8.594 6.764 1.00 82.06 89 ASN A O 1
ATOM 645 N N . ALA A 1 90 ? 6.475 -6.944 6.387 1.00 74.62 90 ALA A N 1
ATOM 646 C CA . ALA A 1 90 ? 5.738 -7.691 5.385 1.00 74.62 90 ALA A CA 1
ATOM 647 C C . ALA A 1 90 ? 6.700 -8.148 4.283 1.00 74.62 90 ALA A C 1
ATOM 649 O O . ALA A 1 90 ? 7.446 -7.353 3.712 1.00 74.62 90 ALA A O 1
ATOM 650 N N . GLN A 1 91 ? 6.714 -9.444 3.995 1.00 67.00 91 GLN A N 1
ATOM 651 C CA . GLN A 1 91 ? 7.575 -9.987 2.955 1.00 67.00 91 GLN A CA 1
ATOM 652 C C . GLN A 1 91 ? 6.877 -9.820 1.607 1.00 67.00 91 GLN A C 1
ATOM 654 O O . GLN A 1 91 ? 5.718 -10.203 1.455 1.00 67.00 91 GLN A O 1
ATOM 659 N N . GLY A 1 92 ? 7.576 -9.249 0.623 1.00 61.19 92 GLY A N 1
ATOM 660 C CA . GLY A 1 92 ? 7.204 -9.465 -0.771 1.00 61.19 92 GLY A CA 1
ATOM 661 C C . GLY A 1 92 ? 7.405 -10.947 -1.074 1.00 61.19 92 GLY A C 1
ATOM 662 O O . GLY A 1 92 ? 8.503 -11.468 -0.858 1.00 61.19 92 GLY A O 1
ATOM 663 N N . GLU A 1 93 ? 6.350 -11.639 -1.500 1.00 54.41 93 GLU A N 1
ATOM 664 C CA . GLU A 1 93 ? 6.376 -13.055 -1.881 1.00 54.41 93 GLU A CA 1
ATOM 665 C C . GLU A 1 93 ? 7.309 -13.252 -3.093 1.00 54.41 93 GLU A C 1
ATOM 667 O O . GLU A 1 93 ? 6.882 -13.334 -4.242 1.00 54.41 93 GLU A O 1
ATOM 672 N N . ARG A 1 94 ? 8.625 -13.322 -2.864 1.00 51.09 94 ARG A N 1
ATOM 673 C CA . ARG A 1 94 ? 9.567 -13.851 -3.853 1.00 51.09 94 ARG A CA 1
ATOM 674 C C . ARG A 1 94 ? 9.514 -15.366 -3.760 1.00 51.09 94 ARG A C 1
ATOM 676 O O . ARG A 1 94 ? 10.194 -15.952 -2.915 1.00 51.09 94 ARG A O 1
ATOM 683 N N . GLN A 1 95 ? 8.728 -16.002 -4.628 1.00 43.31 95 GLN A N 1
ATOM 684 C CA . GLN A 1 95 ? 8.848 -17.443 -4.838 1.00 43.31 95 GLN A CA 1
ATOM 685 C C . GLN A 1 95 ? 10.292 -17.741 -5.259 1.00 43.31 95 GLN A C 1
ATOM 687 O O . GLN A 1 95 ? 10.747 -17.340 -6.329 1.00 43.31 95 GLN A O 1
ATOM 692 N N . ARG A 1 96 ? 11.043 -18.397 -4.369 1.00 38.94 96 ARG A N 1
ATOM 693 C CA . ARG A 1 96 ? 12.343 -18.981 -4.694 1.00 38.94 96 ARG A CA 1
ATOM 694 C C . ARG A 1 96 ? 12.077 -20.226 -5.538 1.00 38.94 96 ARG A C 1
ATOM 696 O O . ARG A 1 96 ? 11.717 -21.259 -4.979 1.00 38.94 96 ARG A O 1
ATOM 703 N N . GLY A 1 97 ? 12.201 -20.087 -6.855 1.00 37.31 97 GLY A N 1
ATOM 704 C CA . GLY A 1 97 ? 12.390 -21.197 -7.790 1.00 37.31 97 GLY A CA 1
ATOM 705 C C . GLY A 1 97 ? 13.870 -21.470 -7.983 1.00 37.31 97 GLY A C 1
ATOM 706 O O . GLY A 1 97 ? 14.601 -20.480 -8.212 1.00 37.31 97 GLY A O 1
#

Radius of gyration: 13.31 Å; Cα contacts (8 Å, |Δi|>4): 138; chains: 1; bounding box: 36×33×31 Å

Organism: NCBI:txid136370

Foldseek 3Di:
DVVVVPDDLLDADPPQGGPLLVCLLVLVLVSNVVSVVSPHDLADFGDDDDPPVDPPDPDDQDGGSLSSNVVSVNVSSNVVSVVSPHDPPRDRPPPDD